Protein AF-A0A6M3HUG5-F1 (afdb_monomer_lite)

Sequence (65 aa):
MMSELAKNILKVASKTVKAAQRKSLDNGVANVYSKNGQIYFQLPNGTITQEIPKEYRVENLSILK

pLDDT: mean 91.84, std 10.49, range [51.09, 97.88]

Foldseek 3Di:
DDDPVVVVVVVVVVVVVVVVCLVCLVVQHWDWDADPNQIWTQTSVRDIDSDDPPCPDPVNPPVVD

Radius of gyration: 15.46 Å; chains: 1; bounding box: 25×24×50 Å

Secondary structure (DSSP, 8-state):
---HHHHHHHHHHHHHHHHHHHHHHHTTPPEEEEETTEEEEE-TTS-EESSPPGGGSGGG-GGG-

Structure (mmCIF, N/CA/C/O backbone):
data_AF-A0A6M3HUG5-F1
#
_entry.id   AF-A0A6M3HUG5-F1
#
loop_
_atom_site.group_PDB
_atom_site.id
_atom_site.type_symbol
_atom_site.label_atom_id
_atom_site.label_alt_id
_atom_site.label_comp_id
_atom_site.label_asym_id
_atom_site.label_entity_id
_atom_site.label_seq_id
_atom_site.pdbx_PDB_ins_code
_atom_site.Cartn_x
_atom_site.Cartn_y
_atom_site.Cartn_z
_atom_site.occupancy
_atom_site.B_iso_or_equiv
_atom_site.auth_seq_id
_atom_site.auth_comp_id
_atom_site.auth_asym_id
_atom_site.auth_atom_id
_atom_site.pdbx_PDB_model_num
ATOM 1 N N . MET A 1 1 ? 6.724 8.103 -25.712 1.00 76.00 1 MET A N 1
ATOM 2 C CA . MET A 1 1 ? 6.741 6.649 -25.425 1.00 76.00 1 MET A CA 1
ATOM 3 C C . MET A 1 1 ? 7.931 6.360 -24.515 1.00 76.00 1 MET A C 1
ATOM 5 O O . MET A 1 1 ? 8.995 6.894 -24.795 1.00 76.00 1 MET A O 1
ATOM 9 N N . MET A 1 2 ? 7.769 5.614 -23.413 1.00 87.31 2 MET A N 1
ATOM 10 C CA . MET A 1 2 ? 8.900 5.306 -22.515 1.00 87.31 2 MET A CA 1
ATOM 11 C C . MET A 1 2 ? 9.907 4.363 -23.186 1.00 87.31 2 MET A C 1
ATOM 13 O O . MET A 1 2 ? 9.501 3.451 -23.910 1.00 87.31 2 MET A O 1
ATOM 17 N N . SER A 1 3 ? 11.201 4.565 -22.916 1.00 97.50 3 SER A N 1
ATOM 18 C CA . SER A 1 3 ? 12.277 3.714 -23.435 1.00 97.50 3 SER A CA 1
ATOM 19 C C . SER A 1 3 ? 12.244 2.312 -22.821 1.00 97.50 3 SER A C 1
ATOM 21 O O . SER A 1 3 ? 11.717 2.100 -21.726 1.00 97.50 3 SER A O 1
ATOM 23 N N . GLU A 1 4 ? 12.842 1.342 -23.512 1.00 97.25 4 GLU A N 1
ATOM 24 C CA . GLU A 1 4 ? 12.911 -0.040 -23.026 1.00 97.25 4 GLU A CA 1
ATOM 25 C C . GLU A 1 4 ? 13.734 -0.158 -21.734 1.00 97.25 4 GLU A C 1
ATOM 27 O O . GLU A 1 4 ? 13.357 -0.873 -20.806 1.00 97.25 4 GLU A O 1
ATOM 32 N N . LEU A 1 5 ? 14.802 0.637 -21.614 1.00 97.19 5 LEU A N 1
ATOM 33 C CA . LEU A 1 5 ? 15.582 0.741 -20.382 1.00 97.19 5 LEU A CA 1
ATOM 34 C C . LEU A 1 5 ? 14.721 1.226 -19.206 1.00 97.19 5 LEU A C 1
ATOM 36 O O . LEU A 1 5 ? 14.751 0.619 -18.136 1.00 97.19 5 LEU A O 1
ATOM 40 N N . ALA A 1 6 ? 13.913 2.272 -19.409 1.00 97.69 6 ALA A N 1
ATOM 41 C CA . ALA A 1 6 ? 13.031 2.796 -18.368 1.00 97.69 6 ALA A CA 1
ATOM 42 C C . ALA A 1 6 ? 12.002 1.750 -17.906 1.00 97.69 6 ALA A C 1
ATOM 44 O O . ALA A 1 6 ? 11.779 1.594 -16.704 1.00 97.69 6 ALA A O 1
ATOM 45 N N . LYS A 1 7 ? 11.421 0.974 -18.834 1.00 97.25 7 LYS A N 1
ATOM 46 C CA . LYS A 1 7 ? 10.508 -0.131 -18.488 1.00 97.25 7 LYS A CA 1
ATOM 47 C C . LYS A 1 7 ? 11.202 -1.206 -17.652 1.00 97.25 7 LYS A C 1
ATOM 49 O O . LYS A 1 7 ? 10.626 -1.682 -16.674 1.00 97.25 7 LYS A O 1
ATOM 54 N N . ASN A 1 8 ? 12.432 -1.574 -18.007 1.00 97.56 8 ASN A N 1
ATOM 55 C CA . ASN A 1 8 ? 13.195 -2.588 -17.281 1.00 97.56 8 ASN A CA 1
ATOM 56 C C . ASN A 1 8 ? 13.559 -2.131 -15.865 1.00 97.56 8 ASN A C 1
ATOM 58 O O . ASN A 1 8 ? 13.365 -2.891 -14.914 1.00 97.56 8 ASN A O 1
ATOM 62 N N . ILE A 1 9 ? 13.990 -0.877 -15.704 1.00 97.25 9 ILE A N 1
ATOM 63 C CA . ILE A 1 9 ? 14.236 -0.275 -14.386 1.00 97.25 9 ILE A CA 1
ATOM 64 C C . ILE A 1 9 ? 12.953 -0.304 -13.547 1.00 97.25 9 ILE A C 1
ATOM 66 O O . ILE A 1 9 ? 12.958 -0.799 -12.417 1.00 97.25 9 ILE A O 1
ATOM 70 N N . LEU A 1 10 ? 11.830 0.143 -14.119 1.00 96.81 10 LEU A N 1
ATOM 71 C CA . LEU A 1 10 ? 10.541 0.154 -13.430 1.00 96.81 10 LEU A CA 1
ATOM 72 C C . LEU A 1 10 ? 10.097 -1.254 -13.012 1.00 96.81 10 LEU A C 1
ATOM 74 O O . LEU A 1 10 ? 9.578 -1.433 -11.910 1.00 96.81 10 LEU A O 1
ATOM 78 N N . LYS A 1 11 ? 10.322 -2.266 -13.856 1.00 96.62 11 LYS A N 1
ATOM 79 C CA . LYS A 1 11 ? 9.996 -3.669 -13.563 1.00 96.62 11 LYS A CA 1
ATOM 80 C C . LYS A 1 11 ? 10.771 -4.194 -12.354 1.00 96.62 11 LYS A C 1
ATOM 82 O O . LYS A 1 11 ? 10.170 -4.818 -11.478 1.00 96.62 11 LYS A O 1
ATOM 87 N N . VAL A 1 12 ? 12.078 -3.935 -12.290 1.00 97.19 12 VAL A N 1
ATOM 88 C CA . VAL A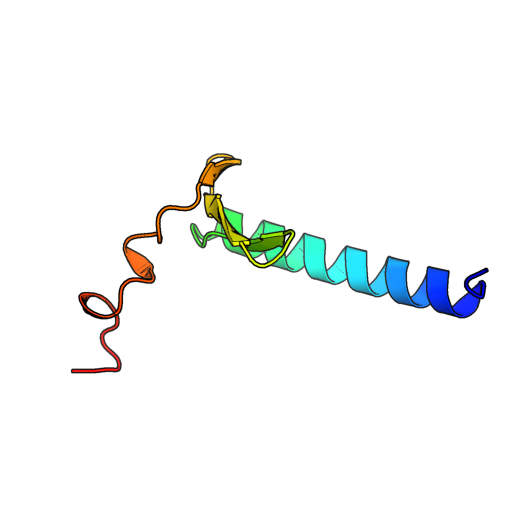 1 12 ? 12.926 -4.363 -11.164 1.00 97.19 12 VAL A CA 1
ATOM 89 C C . VAL A 1 12 ? 12.510 -3.647 -9.881 1.00 97.19 12 VAL A C 1
ATOM 91 O O . VAL A 1 12 ? 12.238 -4.308 -8.880 1.00 97.19 12 VAL A O 1
ATOM 94 N N . ALA A 1 13 ? 12.357 -2.321 -9.927 1.00 96.31 13 ALA A N 1
ATOM 95 C CA . ALA A 1 13 ? 11.924 -1.535 -8.774 1.00 96.31 13 ALA A CA 1
ATOM 96 C C . ALA A 1 13 ? 10.548 -1.991 -8.255 1.00 96.31 13 ALA A C 1
ATOM 98 O O . ALA A 1 13 ? 10.374 -2.219 -7.058 1.00 96.31 13 ALA A O 1
ATOM 99 N N . SER A 1 14 ? 9.594 -2.229 -9.161 1.00 96.75 14 SER A N 1
ATOM 100 C CA . SER A 1 14 ? 8.251 -2.711 -8.817 1.00 96.75 14 SER A CA 1
ATOM 101 C C . SER A 1 14 ? 8.280 -4.063 -8.108 1.00 96.75 14 SER A C 1
ATOM 103 O O . SER A 1 14 ? 7.492 -4.294 -7.193 1.00 96.75 14 SER A O 1
ATOM 105 N N . LYS A 1 15 ? 9.179 -4.971 -8.511 1.00 97.44 15 LYS A N 1
ATOM 106 C CA . LYS A 1 15 ? 9.333 -6.276 -7.857 1.00 97.44 15 LYS A CA 1
ATOM 107 C C . LYS A 1 15 ? 9.797 -6.111 -6.408 1.00 97.44 15 LYS A C 1
ATOM 109 O O . LYS A 1 15 ? 9.218 -6.731 -5.518 1.00 97.44 15 LYS A O 1
ATOM 114 N N . THR A 1 16 ? 10.790 -5.258 -6.172 1.00 97.00 16 THR A N 1
ATOM 115 C CA . THR A 1 16 ? 11.327 -4.996 -4.829 1.00 97.00 16 THR A CA 1
ATOM 116 C C . THR A 1 16 ? 10.297 -4.316 -3.928 1.00 97.00 16 THR A C 1
ATOM 118 O O . THR A 1 16 ? 10.098 -4.755 -2.798 1.00 97.00 16 THR A O 1
ATOM 121 N N . VAL A 1 17 ? 9.573 -3.313 -4.440 1.00 96.38 17 VAL A N 1
ATOM 122 C CA . VAL A 1 17 ? 8.500 -2.630 -3.694 1.00 96.38 17 VAL A CA 1
ATOM 123 C C . VAL A 1 17 ? 7.402 -3.611 -3.287 1.00 96.38 17 VAL A C 1
ATOM 125 O O . VAL A 1 17 ? 7.013 -3.636 -2.123 1.00 96.38 17 VAL A O 1
ATOM 128 N N . LYS A 1 18 ? 6.946 -4.474 -4.204 1.00 96.25 18 LYS A N 1
ATOM 129 C CA . LYS A 1 18 ? 5.926 -5.493 -3.898 1.00 96.25 18 LYS A CA 1
ATOM 130 C C . LYS A 1 18 ? 6.392 -6.487 -2.834 1.00 96.25 18 LYS A C 1
ATOM 132 O O . LYS A 1 18 ? 5.599 -6.887 -1.988 1.00 96.25 18 LYS A O 1
ATOM 137 N N . ALA A 1 19 ? 7.665 -6.883 -2.861 1.00 97.88 19 ALA A N 1
ATOM 138 C CA . ALA A 1 19 ? 8.226 -7.769 -1.844 1.00 97.88 19 ALA A CA 1
ATOM 139 C C . ALA A 1 19 ? 8.257 -7.101 -0.458 1.00 97.88 19 ALA A C 1
ATOM 141 O O . ALA A 1 19 ? 7.857 -7.721 0.525 1.00 97.88 19 ALA A O 1
ATOM 142 N N . ALA A 1 20 ? 8.667 -5.830 -0.386 1.00 96.75 20 ALA A N 1
ATOM 143 C CA . ALA A 1 20 ? 8.646 -5.058 0.856 1.00 96.75 20 ALA A CA 1
ATOM 144 C C . ALA A 1 20 ? 7.216 -4.877 1.390 1.00 96.75 20 ALA A C 1
ATOM 146 O O . ALA A 1 20 ? 6.966 -5.138 2.560 1.00 96.75 20 ALA A O 1
ATOM 147 N N . GLN A 1 21 ? 6.270 -4.526 0.516 1.00 97.00 21 GLN A N 1
ATOM 148 C CA . GLN A 1 21 ? 4.851 -4.387 0.855 1.00 97.00 21 GLN A CA 1
ATOM 149 C C . GLN A 1 21 ? 4.251 -5.679 1.406 1.00 97.00 21 GLN A C 1
ATOM 151 O O . GLN A 1 21 ? 3.498 -5.638 2.374 1.00 97.00 21 GLN A O 1
ATOM 156 N N . ARG A 1 22 ? 4.593 -6.831 0.817 1.00 97.44 22 ARG A N 1
ATOM 157 C CA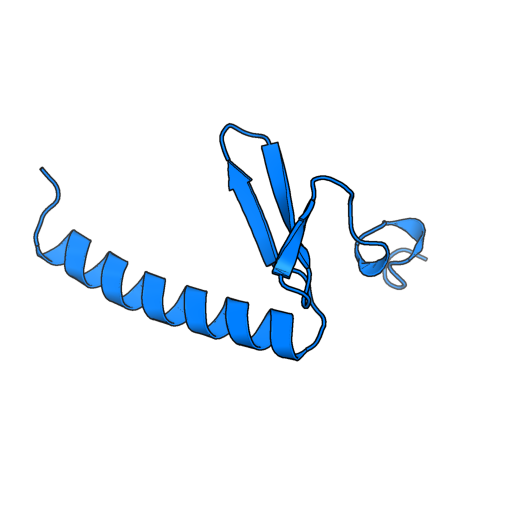 . ARG A 1 22 ? 4.153 -8.130 1.333 1.00 97.44 22 ARG A CA 1
ATOM 158 C C . ARG A 1 22 ? 4.694 -8.378 2.737 1.00 97.44 22 ARG A C 1
ATOM 160 O O . ARG A 1 22 ? 3.919 -8.668 3.635 1.00 97.44 22 ARG A O 1
ATOM 167 N N . LYS A 1 23 ? 5.999 -8.173 2.932 1.00 97.81 23 LYS A N 1
ATOM 168 C CA . LYS A 1 23 ? 6.649 -8.340 4.236 1.00 97.81 23 LYS A CA 1
ATOM 169 C C . LYS A 1 23 ? 6.062 -7.409 5.305 1.00 97.81 23 LYS A C 1
ATOM 171 O O . LYS A 1 23 ? 5.936 -7.824 6.450 1.00 97.81 23 LYS A O 1
ATOM 176 N N . SER A 1 24 ? 5.703 -6.173 4.954 1.00 94.38 24 SER A N 1
ATOM 177 C CA . SER A 1 24 ? 5.003 -5.262 5.869 1.00 94.38 24 SER A CA 1
ATOM 178 C C . SER A 1 24 ? 3.670 -5.851 6.328 1.00 94.38 24 SER A C 1
ATOM 180 O O . SER A 1 24 ? 3.444 -5.948 7.532 1.00 94.38 24 SER A O 1
ATOM 182 N N . LEU A 1 25 ? 2.835 -6.318 5.393 1.00 95.56 25 LEU A N 1
ATOM 183 C CA . LEU A 1 25 ? 1.534 -6.913 5.716 1.00 95.56 25 LEU A CA 1
ATOM 184 C C . LEU A 1 25 ? 1.678 -8.187 6.556 1.00 95.56 25 LEU A C 1
ATOM 186 O O . LEU A 1 25 ? 0.953 -8.340 7.535 1.00 95.56 25 LEU A O 1
ATOM 190 N N . ASP A 1 26 ? 2.643 -9.049 6.222 1.00 96.06 26 ASP A N 1
ATOM 191 C CA . ASP A 1 26 ? 2.949 -10.267 6.987 1.00 96.06 26 ASP A CA 1
ATOM 192 C C . ASP A 1 26 ? 3.350 -9.942 8.443 1.00 96.06 26 ASP A C 1
ATOM 194 O O . ASP A 1 26 ? 3.089 -10.726 9.351 1.00 96.06 26 ASP A O 1
ATOM 198 N N . ASN A 1 27 ? 3.930 -8.759 8.681 1.00 94.56 27 ASN A N 1
ATOM 199 C CA . ASN A 1 27 ? 4.297 -8.252 10.007 1.00 94.56 27 ASN A CA 1
ATOM 200 C C . ASN A 1 27 ? 3.199 -7.403 10.677 1.00 94.56 27 ASN A C 1
ATOM 202 O O . ASN A 1 27 ? 3.452 -6.779 11.706 1.00 94.56 27 ASN A O 1
ATOM 206 N N . GLY A 1 28 ? 1.999 -7.328 10.099 1.00 93.19 28 GLY A N 1
ATOM 207 C CA . GLY A 1 28 ? 0.896 -6.534 10.645 1.00 93.19 28 GLY A CA 1
ATOM 208 C C . GLY A 1 28 ? 0.965 -5.031 10.339 1.00 93.19 28 GLY A C 1
ATOM 209 O O . GLY A 1 28 ? 0.149 -4.268 10.847 1.00 93.19 28 GLY A O 1
ATOM 210 N N . VAL A 1 29 ? 1.903 -4.590 9.498 1.00 94.31 29 VAL A N 1
ATOM 211 C CA . VAL A 1 29 ? 2.111 -3.181 9.140 1.00 94.31 29 VAL A CA 1
ATOM 212 C C . VAL A 1 29 ? 1.332 -2.852 7.867 1.00 94.31 29 VAL A C 1
ATOM 214 O O . VAL A 1 29 ? 1.556 -3.445 6.810 1.00 94.31 29 VAL A O 1
ATOM 217 N N . ALA A 1 30 ? 0.420 -1.883 7.952 1.00 96.69 30 ALA A N 1
ATOM 218 C CA . ALA A 1 30 ? -0.384 -1.450 6.813 1.00 96.69 30 ALA A CA 1
ATOM 219 C C . ALA A 1 30 ? 0.469 -0.740 5.747 1.00 96.69 30 ALA A C 1
ATOM 221 O O . ALA A 1 30 ? 1.275 0.139 6.068 1.00 96.69 30 ALA A O 1
ATOM 222 N N . ASN A 1 31 ? 0.238 -1.062 4.472 1.00 97.06 31 ASN A N 1
ATOM 223 C CA . ASN A 1 31 ? 0.842 -0.331 3.356 1.00 97.06 31 ASN A CA 1
ATOM 224 C C . ASN A 1 31 ? 0.137 1.011 3.145 1.00 97.06 31 ASN A C 1
ATOM 226 O O . ASN A 1 31 ? -1.079 1.102 3.310 1.00 97.06 31 ASN A O 1
ATOM 230 N N . VAL A 1 32 ? 0.888 2.027 2.714 1.00 96.25 32 VAL A N 1
ATOM 231 C CA . VAL A 1 32 ? 0.375 3.377 2.442 1.00 96.25 32 VAL A CA 1
ATOM 232 C C . VAL A 1 32 ? 0.468 3.678 0.950 1.00 96.25 32 VAL A C 1
ATOM 234 O O . VAL A 1 32 ? 1.510 3.473 0.326 1.00 96.25 32 VAL A O 1
ATOM 237 N N . TYR A 1 33 ? -0.616 4.196 0.385 1.00 96.12 33 TYR A N 1
ATOM 238 C CA . TYR A 1 33 ? -0.714 4.611 -1.009 1.00 96.12 33 TYR A CA 1
ATOM 239 C C . TYR A 1 33 ? -1.244 6.039 -1.103 1.00 96.12 33 TYR A C 1
ATOM 241 O O . TYR A 1 33 ? -2.005 6.482 -0.247 1.00 96.12 33 TYR A O 1
ATOM 249 N N . SER A 1 34 ? -0.886 6.736 -2.181 1.00 96.50 34 SER A N 1
ATOM 250 C CA . SER A 1 34 ? -1.505 8.004 -2.562 1.00 96.50 34 SER A CA 1
ATOM 251 C C . SER A 1 34 ? -2.136 7.863 -3.939 1.00 96.50 34 SER A C 1
ATOM 253 O O . SER A 1 34 ? -1.491 7.402 -4.883 1.00 96.50 34 SER A O 1
ATOM 255 N N . LYS A 1 35 ? -3.407 8.245 -4.059 1.00 95.38 35 LYS A N 1
ATOM 256 C CA . LYS A 1 35 ? -4.137 8.278 -5.326 1.00 95.38 35 LYS A CA 1
ATOM 257 C C . LYS A 1 35 ? -4.906 9.588 -5.405 1.00 95.38 35 LYS A C 1
ATOM 259 O O . LYS A 1 35 ? -5.746 9.858 -4.553 1.00 95.38 35 LYS A O 1
ATOM 264 N N . ASN A 1 36 ? -4.611 10.392 -6.427 1.00 96.31 36 ASN A N 1
ATOM 265 C CA . ASN A 1 36 ? -5.209 11.717 -6.636 1.00 96.31 36 ASN A CA 1
ATOM 266 C C . ASN A 1 36 ? -5.075 12.645 -5.411 1.00 96.31 36 ASN A C 1
ATOM 268 O O . ASN A 1 36 ? -6.004 13.369 -5.071 1.00 96.31 36 ASN A O 1
ATOM 272 N N . GLY A 1 37 ? -3.936 12.583 -4.712 1.00 95.81 37 GLY A N 1
ATOM 273 C CA . GLY A 1 37 ? -3.683 13.380 -3.506 1.00 95.81 37 GLY A CA 1
ATOM 274 C C . GLY A 1 37 ? -4.340 12.849 -2.228 1.00 95.81 37 GLY A C 1
ATOM 275 O O . GLY A 1 37 ? -4.112 13.412 -1.163 1.00 95.81 37 GLY A O 1
ATOM 276 N N . GLN A 1 38 ? -5.110 11.761 -2.302 1.00 97.25 38 GLN A N 1
ATOM 277 C CA . GLN A 1 38 ? -5.725 11.117 -1.141 1.00 97.25 38 GLN A CA 1
ATOM 278 C C . GLN A 1 38 ? -4.928 9.898 -0.688 1.00 97.25 38 GLN A C 1
ATOM 280 O O . GLN A 1 38 ? -4.472 9.102 -1.514 1.00 97.25 38 GLN A O 1
ATOM 285 N N . ILE A 1 39 ? -4.780 9.761 0.629 1.00 97.38 39 ILE A N 1
ATOM 286 C CA . ILE A 1 39 ? -4.045 8.668 1.260 1.00 97.38 39 ILE A CA 1
ATOM 287 C C . ILE A 1 39 ? -4.978 7.488 1.515 1.00 97.38 39 ILE A C 1
ATOM 289 O O . ILE A 1 39 ? -6.103 7.655 1.980 1.00 97.38 39 ILE A O 1
ATOM 293 N N . TYR A 1 40 ? -4.480 6.294 1.214 1.00 97.88 40 TYR A N 1
ATOM 294 C CA . TYR A 1 40 ? -5.160 5.031 1.451 1.00 97.88 40 TYR A CA 1
ATOM 295 C C . TYR A 1 40 ? -4.223 4.079 2.180 1.00 97.88 40 TYR A C 1
ATOM 297 O O . TYR A 1 40 ? -3.042 3.972 1.842 1.00 97.88 40 TYR A O 1
ATOM 305 N N . PHE A 1 41 ? -4.777 3.344 3.131 1.00 97.56 41 PHE A N 1
ATOM 306 C CA . PHE A 1 41 ? -4.094 2.307 3.880 1.00 97.56 41 PHE A CA 1
ATOM 307 C C . PHE A 1 41 ? -4.647 0.952 3.467 1.00 97.56 41 PHE A C 1
ATOM 309 O O . PHE A 1 41 ? -5.858 0.741 3.513 1.00 97.56 41 PHE A O 1
ATOM 316 N N . GLN A 1 42 ? -3.770 0.034 3.074 1.00 97.56 42 GLN A N 1
ATOM 317 C CA . GLN A 1 42 ? -4.118 -1.376 2.937 1.00 97.56 42 GLN A CA 1
ATOM 318 C C . GLN A 1 42 ? -3.722 -2.088 4.226 1.00 97.56 42 GLN A C 1
ATOM 320 O O . GLN A 1 42 ? -2.534 -2.221 4.527 1.00 97.56 42 GLN A O 1
ATOM 325 N N . LEU A 1 43 ? -4.719 -2.545 4.972 1.00 96.38 43 LEU A N 1
ATOM 326 C CA . LEU A 1 43 ? -4.534 -3.312 6.195 1.00 96.38 43 LEU A CA 1
ATOM 327 C C . LEU A 1 43 ? -4.059 -4.747 5.883 1.00 96.38 43 LEU A C 1
ATOM 329 O O . LEU A 1 43 ? -4.288 -5.238 4.773 1.00 96.38 43 LEU A O 1
ATOM 333 N N . PRO A 1 44 ? -3.450 -5.459 6.853 1.00 96.00 44 PRO A N 1
ATOM 334 C CA . PRO A 1 44 ? -2.989 -6.845 6.682 1.00 96.00 44 PRO A CA 1
ATOM 335 C C . PRO A 1 44 ? -4.063 -7.825 6.192 1.00 96.00 44 PRO A C 1
ATOM 337 O O . PRO A 1 44 ? -3.768 -8.746 5.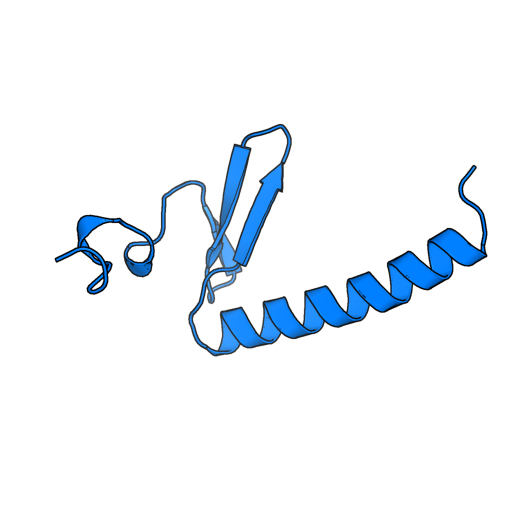438 1.00 96.00 44 PRO A O 1
ATOM 340 N N . ASN A 1 45 ? -5.326 -7.601 6.564 1.00 95.44 45 ASN A N 1
ATOM 341 C CA . ASN A 1 45 ? -6.464 -8.404 6.106 1.00 95.44 45 ASN A CA 1
ATOM 342 C C . ASN A 1 45 ? -6.912 -8.089 4.662 1.00 95.44 45 ASN A C 1
ATOM 344 O O . ASN A 1 45 ? -7.881 -8.669 4.181 1.00 95.44 45 ASN A O 1
ATOM 348 N N . GLY A 1 46 ? -6.238 -7.163 3.976 1.00 95.00 46 GLY A N 1
ATOM 349 C CA . GLY A 1 46 ? -6.544 -6.740 2.613 1.00 95.00 46 GLY A CA 1
ATOM 350 C C . GLY A 1 46 ? -7.540 -5.583 2.504 1.00 95.00 46 GLY A C 1
ATOM 351 O O . GLY A 1 46 ? -7.698 -5.050 1.406 1.00 95.00 46 GLY A O 1
ATOM 352 N N . THR A 1 47 ? -8.172 -5.150 3.600 1.00 97.31 47 THR A N 1
ATOM 353 C CA . THR A 1 47 ? -9.082 -3.996 3.594 1.00 97.31 47 THR A CA 1
ATOM 354 C C . THR A 1 47 ? -8.337 -2.726 3.205 1.00 97.31 47 THR A C 1
ATOM 356 O O . THR A 1 47 ? -7.268 -2.436 3.741 1.00 97.31 47 THR A O 1
ATOM 359 N N . ILE A 1 48 ? -8.927 -1.940 2.304 1.00 97.06 48 ILE A N 1
ATOM 360 C CA . ILE A 1 48 ? -8.442 -0.604 1.957 1.00 97.06 48 ILE A CA 1
ATOM 361 C C . ILE A 1 48 ? -9.325 0.428 2.653 1.00 97.06 48 ILE A C 1
ATOM 363 O O . ILE A 1 48 ? -10.545 0.392 2.518 1.00 97.06 48 ILE A O 1
ATOM 367 N N . THR A 1 49 ? -8.707 1.352 3.380 1.00 97.12 49 THR A N 1
ATOM 368 C CA . THR A 1 49 ? -9.397 2.414 4.120 1.00 97.12 49 THR A CA 1
ATOM 369 C C . THR A 1 49 ? -8.675 3.751 3.972 1.00 97.12 49 THR A C 1
ATOM 371 O O . THR A 1 49 ? -7.498 3.794 3.619 1.00 97.12 49 THR A O 1
ATOM 374 N N . GLN A 1 50 ? -9.381 4.849 4.233 1.00 96.94 50 GLN A N 1
ATOM 375 C CA . GLN A 1 50 ? -8.780 6.176 4.416 1.00 96.94 50 GLN A CA 1
ATOM 376 C C . GLN A 1 50 ? -8.574 6.516 5.900 1.00 96.94 50 GLN A C 1
ATOM 378 O O . GLN A 1 50 ? -7.924 7.507 6.225 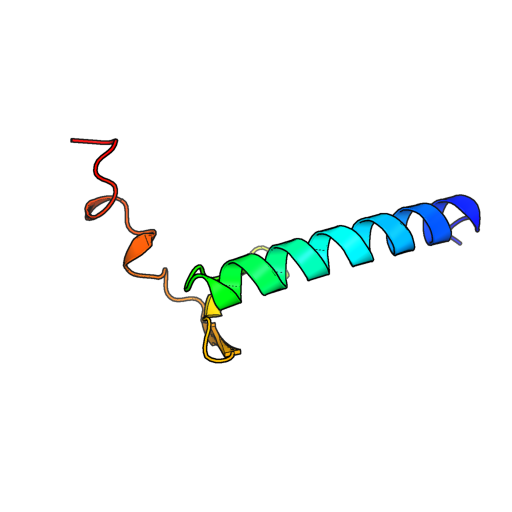1.00 96.94 50 GLN A O 1
ATOM 383 N N . GLU A 1 51 ? -9.106 5.701 6.814 1.00 95.81 51 GLU A N 1
ATOM 384 C CA . GLU A 1 51 ? -8.893 5.890 8.244 1.00 95.81 51 GLU A CA 1
ATOM 385 C C . GLU A 1 51 ? -7.442 5.591 8.613 1.00 95.81 51 GLU A C 1
ATOM 387 O O . GLU A 1 51 ? -6.900 4.546 8.249 1.00 95.81 51 GLU A O 1
ATOM 392 N N . ILE A 1 52 ? -6.822 6.499 9.370 1.00 93.44 52 ILE A N 1
ATOM 393 C CA . ILE A 1 52 ? -5.453 6.325 9.855 1.00 93.44 52 ILE A CA 1
ATOM 394 C C . ILE A 1 52 ? -5.426 5.137 10.837 1.00 93.44 52 ILE A C 1
ATOM 396 O O . ILE A 1 52 ? -6.116 5.197 11.870 1.00 93.44 52 ILE A O 1
ATOM 400 N N . PRO A 1 53 ? -4.631 4.080 10.553 1.00 91.62 53 PRO A N 1
ATOM 401 C CA . PRO A 1 53 ? -4.422 2.958 11.463 1.00 91.62 53 PRO A CA 1
ATOM 402 C C . PRO A 1 53 ? -4.014 3.440 12.853 1.00 91.62 53 PRO A C 1
ATOM 404 O O . PRO A 1 53 ? -3.293 4.431 12.987 1.00 91.62 53 PRO A O 1
ATOM 407 N N . LYS A 1 54 ? -4.486 2.757 13.901 1.00 88.31 54 LYS A N 1
ATOM 408 C CA . LYS A 1 54 ? -4.283 3.194 15.292 1.00 88.31 54 LYS A CA 1
ATOM 409 C C . LYS A 1 54 ? -2.799 3.354 15.616 1.00 88.31 54 LYS A C 1
ATOM 411 O O . LYS A 1 54 ? -2.419 4.305 16.289 1.00 88.31 54 LYS A O 1
ATOM 416 N N . GLU A 1 55 ? -1.973 2.468 15.080 1.00 83.81 55 GLU A N 1
ATOM 417 C CA . GLU A 1 55 ? -0.525 2.403 15.268 1.00 83.81 55 GLU A CA 1
ATOM 418 C C . GLU A 1 55 ? 0.204 3.627 14.695 1.00 83.81 55 GLU A C 1
ATOM 420 O O . GLU A 1 55 ? 1.317 3.931 15.113 1.00 83.81 55 GLU A O 1
ATOM 425 N N . TYR A 1 56 ? -0.408 4.337 13.743 1.00 87.44 56 TYR A N 1
ATOM 426 C CA . TYR A 1 56 ? 0.187 5.504 13.083 1.00 87.44 56 TYR A CA 1
ATOM 427 C C . TYR A 1 56 ? -0.294 6.830 13.667 1.00 87.44 56 TYR A C 1
ATOM 429 O O . TYR A 1 56 ? 0.144 7.894 13.227 1.00 87.44 56 TYR A O 1
ATOM 437 N N . ARG A 1 57 ? -1.212 6.791 14.635 1.00 87.19 57 ARG A N 1
ATOM 438 C CA . ARG A 1 57 ? -1.699 8.008 15.274 1.00 87.19 57 ARG A CA 1
ATOM 439 C C . ARG A 1 57 ? -0.645 8.553 16.230 1.00 87.19 57 ARG A C 1
ATOM 441 O O . ARG A 1 57 ? -0.004 7.797 16.957 1.00 87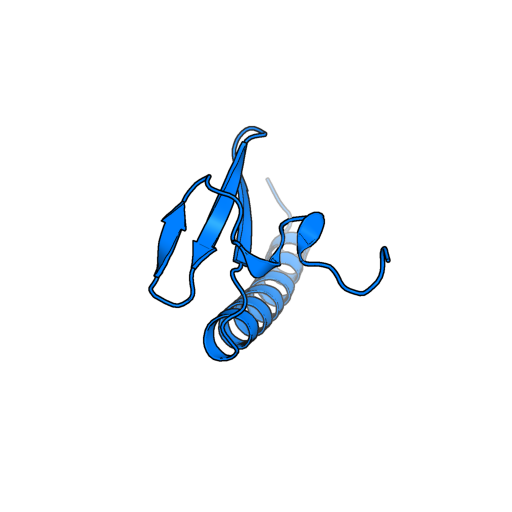.19 57 ARG A O 1
ATOM 448 N N . VAL A 1 58 ? -0.475 9.872 16.217 1.00 80.88 58 VAL A N 1
ATOM 449 C CA . VAL A 1 58 ? 0.609 10.578 16.918 1.00 80.88 58 VAL A CA 1
ATOM 450 C C . VAL A 1 58 ? 0.600 10.277 18.419 1.00 80.88 58 VAL A C 1
ATOM 452 O O . VAL A 1 58 ? 1.656 10.081 19.009 1.00 80.88 58 VAL A O 1
ATOM 455 N N . GLU A 1 59 ? -0.580 10.142 19.023 1.00 81.12 59 GLU A N 1
ATOM 456 C CA . GLU A 1 59 ? -0.762 9.803 20.438 1.00 81.12 59 GLU A CA 1
ATOM 457 C C . GLU A 1 59 ? -0.174 8.439 20.848 1.00 81.12 59 GLU A C 1
ATOM 459 O O . GLU A 1 59 ? 0.129 8.221 22.026 1.00 81.12 59 GLU A O 1
ATOM 464 N N . ASN A 1 60 ? 0.012 7.537 19.880 1.00 74.31 60 ASN A N 1
ATOM 465 C CA . ASN A 1 60 ? 0.501 6.176 20.084 1.00 74.31 60 ASN A CA 1
ATOM 466 C C . ASN A 1 60 ? 1.988 6.018 19.728 1.00 74.31 60 ASN A C 1
ATOM 468 O O . ASN A 1 60 ? 2.563 4.956 19.969 1.00 74.31 60 ASN A O 1
ATOM 472 N N . LEU A 1 61 ? 2.632 7.061 19.193 1.00 75.69 61 LEU A N 1
ATOM 473 C CA . LEU A 1 61 ? 4.062 7.049 18.897 1.00 75.69 61 LEU A CA 1
ATOM 474 C C . LEU A 1 61 ? 4.851 7.382 20.172 1.00 75.69 61 LEU A C 1
ATOM 476 O O . LEU A 1 61 ? 4.935 8.532 20.598 1.00 75.69 61 LEU A O 1
ATOM 480 N N . SER A 1 62 ? 5.466 6.362 20.777 1.00 64.44 62 SER A N 1
ATOM 481 C CA . SER A 1 62 ? 6.283 6.465 22.003 1.00 64.44 62 SER A CA 1
ATOM 482 C C . SER A 1 62 ? 7.528 7.352 21.873 1.00 64.44 62 SER A C 1
ATOM 484 O O . SER A 1 62 ? 8.133 7.706 22.876 1.00 64.44 62 SER A O 1
ATOM 486 N N . ILE A 1 63 ? 7.894 7.721 20.647 1.00 60.88 63 ILE A N 1
ATOM 487 C CA . ILE A 1 63 ? 9.046 8.562 20.291 1.00 60.88 63 ILE A CA 1
ATOM 488 C C . ILE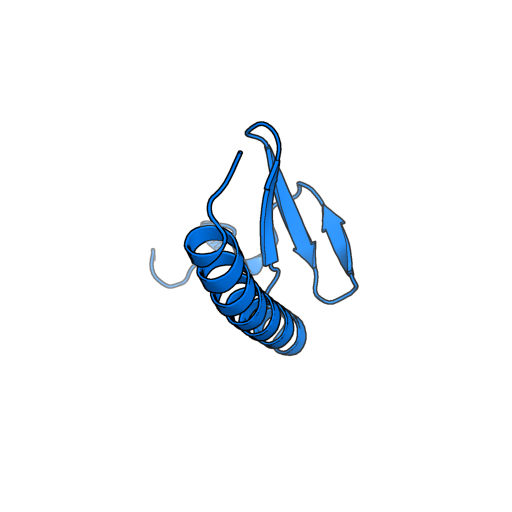 A 1 63 ? 8.775 10.073 20.390 1.00 60.88 63 ILE A C 1
ATOM 490 O O . ILE A 1 63 ? 9.678 10.862 20.127 1.00 60.88 63 ILE A O 1
ATOM 494 N N . LEU A 1 64 ? 7.553 10.482 20.746 1.00 53.88 64 LEU A N 1
ATOM 495 C CA . LEU A 1 64 ? 7.155 11.891 20.886 1.00 53.88 64 LEU A CA 1
ATOM 496 C C . LEU A 1 64 ? 6.706 12.265 22.313 1.00 53.88 64 LEU A C 1
ATOM 498 O O . LEU A 1 64 ? 6.130 13.336 22.497 1.00 53.88 64 LEU A O 1
ATOM 502 N N . LYS A 1 65 ? 6.939 11.393 23.305 1.00 51.09 65 LYS A N 1
ATOM 503 C CA . LYS A 1 65 ? 6.682 11.663 24.730 1.00 51.09 65 LYS A CA 1
ATOM 504 C C . LYS A 1 65 ? 7.964 11.992 25.478 1.00 51.09 65 LYS A C 1
ATOM 506 O O . LYS A 1 65 ? 8.990 11.348 25.172 1.00 51.09 65 LYS A O 1
#

Organism: NCBI:txid1085644